Protein AF-A0A6M7U237-F1 (afdb_monomer_lite)

Radius of gyration: 11.48 Å; chains: 1; bounding box: 34×18×28 Å

Foldseek 3Di:
DPFDWDKDADDDQWIFIATPVVRGFFDFPNRGRTRDGPVSRVVVNVCVVVVVTDTDPPPPPPD

Structure (mmCIF, N/CA/C/O backbone):
data_AF-A0A6M7U237-F1
#
_entry.id   AF-A0A6M7U237-F1
#
loop_
_atom_site.group_PDB
_atom_site.id
_atom_site.type_symbol
_atom_site.label_atom_id
_atom_site.label_alt_id
_atom_site.label_comp_id
_atom_site.label_asym_id
_atom_site.label_entity_id
_atom_site.label_seq_id
_atom_site.pdbx_PDB_ins_code
_atom_site.Cartn_x
_atom_site.Cartn_y
_atom_site.Cartn_z
_atom_site.occupancy
_atom_site.B_iso_or_equiv
_atom_site.auth_seq_id
_atom_site.auth_comp_id
_atom_site.auth_asym_id
_atom_site.auth_atom_id
_atom_site.pdbx_PDB_model_num
ATOM 1 N N . MET A 1 1 ? -15.606 -5.969 12.609 1.00 53.22 1 MET A N 1
ATOM 2 C CA . MET A 1 1 ? -15.331 -6.614 11.310 1.00 53.22 1 MET A CA 1
ATOM 3 C C . MET A 1 1 ? -13.851 -6.431 11.056 1.00 53.22 1 MET A C 1
ATOM 5 O O . MET A 1 1 ? -13.415 -5.288 10.961 1.00 53.22 1 MET A O 1
ATOM 9 N N . GLU A 1 2 ? -13.083 -7.514 11.089 1.00 62.75 2 GLU A N 1
ATOM 10 C CA . GLU A 1 2 ? -11.670 -7.498 10.701 1.00 62.75 2 GLU A CA 1
ATOM 11 C C . GLU A 1 2 ? -11.598 -7.113 9.223 1.00 62.75 2 GLU A C 1
ATOM 13 O O . GLU A 1 2 ? -12.187 -7.801 8.393 1.00 62.75 2 GLU A O 1
ATOM 18 N N . ARG A 1 3 ? -10.959 -5.983 8.901 1.00 67.38 3 ARG A N 1
ATOM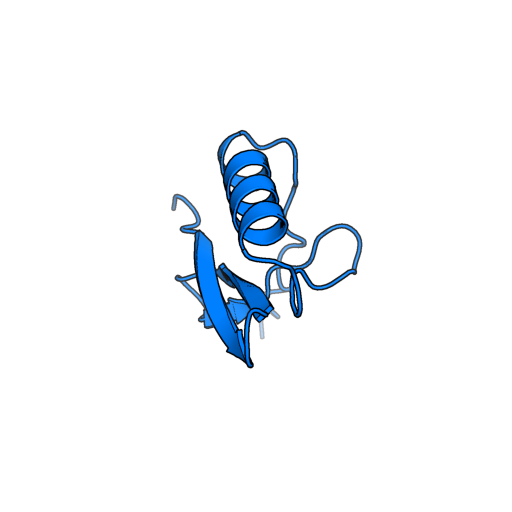 19 C CA . ARG A 1 3 ? -10.760 -5.577 7.504 1.00 67.38 3 ARG A CA 1
ATOM 20 C C . ARG A 1 3 ? -9.791 -6.551 6.872 1.00 67.38 3 ARG A C 1
ATOM 22 O O . ARG A 1 3 ? -8.663 -6.686 7.352 1.00 67.38 3 ARG A O 1
ATOM 29 N N . ARG A 1 4 ? -10.232 -7.236 5.825 1.00 85.88 4 ARG A N 1
ATOM 30 C CA . ARG A 1 4 ? -9.390 -8.213 5.140 1.00 85.88 4 ARG A CA 1
ATOM 31 C C . ARG A 1 4 ? -8.708 -7.517 3.974 1.00 85.88 4 ARG A C 1
ATOM 33 O O . ARG A 1 4 ? -9.375 -6.972 3.101 1.00 85.88 4 ARG A O 1
ATOM 40 N N . HIS A 1 5 ? -7.383 -7.535 3.973 1.00 91.12 5 HIS A N 1
ATOM 41 C CA . HIS A 1 5 ? -6.563 -6.983 2.899 1.00 91.12 5 HIS A CA 1
ATOM 42 C C . HIS A 1 5 ? -5.857 -8.127 2.173 1.00 91.12 5 HIS A C 1
ATOM 44 O O . HIS A 1 5 ? -5.536 -9.147 2.787 1.00 91.12 5 HIS A O 1
ATOM 50 N N . ALA A 1 6 ? -5.631 -7.961 0.876 1.00 93.69 6 ALA A N 1
ATOM 51 C CA . ALA A 1 6 ? -4.890 -8.907 0.052 1.00 93.69 6 ALA A CA 1
ATOM 52 C C . ALA A 1 6 ? -4.104 -8.168 -1.030 1.00 93.69 6 ALA A C 1
ATOM 54 O O . ALA A 1 6 ? -4.384 -7.007 -1.333 1.00 93.69 6 ALA A O 1
ATOM 55 N N . ILE A 1 7 ? -3.141 -8.865 -1.630 1.00 94.69 7 ILE A N 1
ATOM 56 C CA . ILE A 1 7 ? -2.442 -8.389 -2.820 1.00 94.69 7 ILE A CA 1
ATOM 57 C C . ILE A 1 7 ? -3.033 -9.020 -4.075 1.00 94.69 7 ILE A C 1
ATOM 59 O O . ILE A 1 7 ? -3.449 -10.181 -4.067 1.00 94.69 7 ILE A O 1
ATOM 63 N N . ARG A 1 8 ? -3.053 -8.269 -5.173 1.00 94.94 8 ARG A N 1
ATOM 64 C CA . ARG A 1 8 ? -3.334 -8.812 -6.505 1.00 94.94 8 ARG A CA 1
ATOM 65 C C . ARG A 1 8 ? -2.382 -8.237 -7.535 1.00 94.94 8 ARG A C 1
ATOM 67 O O . ARG A 1 8 ? -1.924 -7.105 -7.404 1.00 94.94 8 ARG A O 1
ATOM 74 N N . ARG A 1 9 ? -2.125 -9.014 -8.582 1.00 95.06 9 ARG A N 1
ATOM 75 C CA . ARG A 1 9 ? -1.308 -8.580 -9.711 1.00 95.06 9 ARG A CA 1
ATOM 76 C C . ARG A 1 9 ? -2.125 -7.670 -10.626 1.00 95.06 9 ARG A C 1
ATOM 78 O O . ARG A 1 9 ? -3.236 -8.028 -11.012 1.00 95.06 9 ARG A O 1
ATOM 85 N N . VAL A 1 10 ? -1.564 -6.516 -10.977 1.00 91.25 10 VAL A N 1
ATOM 86 C CA . VAL A 1 10 ? -2.204 -5.500 -11.833 1.00 91.25 10 VAL A CA 1
ATOM 87 C C . VAL A 1 10 ? -1.609 -5.506 -13.241 1.00 91.25 10 VAL A C 1
ATOM 89 O O . VAL A 1 10 ? -2.336 -5.385 -14.224 1.00 91.25 10 VAL A O 1
ATOM 92 N N . ARG A 1 11 ? -0.285 -5.673 -13.344 1.00 91.38 11 ARG A N 1
ATOM 93 C CA . ARG A 1 11 ? 0.481 -5.720 -14.602 1.00 91.38 11 ARG A CA 1
ATOM 94 C C . ARG A 1 11 ? 1.741 -6.577 -14.415 1.00 91.38 11 ARG A C 1
ATOM 96 O O . ARG A 1 11 ? 2.028 -7.005 -13.306 1.00 91.38 11 ARG A O 1
ATOM 103 N N . ASP A 1 12 ? 2.462 -6.894 -15.490 1.00 87.06 12 ASP A N 1
ATOM 104 C CA . ASP A 1 12 ? 3.803 -7.502 -15.495 1.00 87.06 12 ASP A CA 1
ATOM 105 C C . ASP A 1 12 ? 4.671 -7.154 -14.278 1.00 87.06 12 ASP A C 1
ATOM 107 O O . ASP A 1 12 ? 5.224 -6.064 -14.204 1.00 87.06 12 ASP A O 1
ATOM 111 N N . GLY A 1 13 ? 4.765 -8.085 -13.320 1.00 89.44 13 GLY A N 1
ATOM 112 C CA . GLY A 1 13 ? 5.551 -7.927 -12.090 1.00 89.44 13 GLY A CA 1
ATOM 113 C C . GLY A 1 13 ? 5.026 -6.902 -11.078 1.00 89.44 13 GLY A C 1
ATOM 114 O O . GLY A 1 13 ? 5.617 -6.765 -10.016 1.00 89.44 13 GLY A O 1
ATOM 115 N N . LEU A 1 14 ? 3.927 -6.208 -11.376 1.00 95.56 14 LEU A N 1
ATOM 116 C CA . LEU A 1 14 ? 3.375 -5.149 -10.542 1.00 95.56 14 LEU A CA 1
ATOM 117 C C . LEU A 1 14 ? 2.119 -5.604 -9.804 1.00 95.56 14 LEU A C 1
ATOM 119 O O . LEU A 1 14 ? 1.182 -6.158 -10.392 1.00 95.56 14 LEU A O 1
ATOM 123 N N . TRP A 1 15 ? 2.089 -5.293 -8.519 1.00 97.06 15 TRP A N 1
ATOM 124 C CA . TRP A 1 15 ? 1.086 -5.695 -7.552 1.00 97.06 15 TRP A CA 1
ATOM 125 C C . TRP A 1 15 ? 0.458 -4.483 -6.875 1.00 97.06 15 TRP A C 1
ATOM 127 O O . TRP A 1 15 ? 0.990 -3.372 -6.871 1.00 97.06 15 TRP A O 1
ATOM 137 N N . GLU A 1 16 ? -0.719 -4.697 -6.308 1.00 96.31 16 GLU A N 1
ATOM 138 C CA . GLU A 1 16 ? -1.386 -3.716 -5.467 1.00 96.31 16 GLU A CA 1
ATOM 139 C C . GLU A 1 16 ? -2.016 -4.375 -4.254 1.00 96.31 16 GLU A C 1
ATOM 141 O O . GLU A 1 16 ? -2.474 -5.519 -4.327 1.00 96.31 16 GLU A O 1
ATOM 146 N N . VAL A 1 17 ? -2.080 -3.625 -3.157 1.00 94.94 17 VAL A N 1
ATOM 147 C CA . VAL A 1 17 ? -2.809 -4.015 -1.954 1.00 94.94 17 VAL A CA 1
ATOM 148 C C . VAL A 1 17 ? -4.225 -3.464 -2.055 1.00 94.94 17 VAL A C 1
ATOM 150 O O . VAL A 1 17 ? -4.432 -2.258 -2.223 1.00 94.94 17 VAL A O 1
ATOM 153 N N . TYR A 1 18 ? -5.217 -4.335 -1.923 1.00 93.94 18 TYR A N 1
ATOM 154 C CA . TYR A 1 18 ? -6.624 -3.966 -1.963 1.00 93.94 18 TYR A CA 1
ATOM 155 C C . TYR A 1 18 ? -7.374 -4.485 -0.733 1.00 93.94 18 TYR A C 1
ATOM 157 O O . TYR A 1 18 ? -7.020 -5.494 -0.120 1.00 93.94 18 TYR A O 1
ATOM 165 N N . ASP A 1 19 ? -8.412 -3.749 -0.355 1.00 91.19 19 ASP A N 1
ATOM 166 C CA . ASP A 1 19 ? -9.376 -4.138 0.664 1.00 91.19 19 ASP A CA 1
ATOM 167 C C . ASP A 1 19 ? -10.390 -5.093 0.018 1.00 91.19 19 ASP A C 1
ATOM 169 O O . ASP A 1 19 ? -11.007 -4.782 -1.005 1.00 91.19 19 ASP A O 1
ATOM 173 N N . ILE A 1 20 ? -10.512 -6.292 0.583 1.00 90.00 20 ILE A N 1
ATOM 174 C CA . ILE A 1 20 ? -11.349 -7.368 0.044 1.00 90.00 20 ILE A CA 1
ATOM 175 C C . ILE A 1 20 ? -12.833 -7.035 0.225 1.00 90.00 20 ILE A C 1
ATOM 177 O O . ILE A 1 20 ? -13.650 -7.400 -0.619 1.00 90.00 20 ILE A O 1
ATOM 181 N N . ASP A 1 21 ? -13.186 -6.323 1.294 1.00 87.69 21 ASP A N 1
ATOM 182 C CA . ASP A 1 21 ? -14.571 -6.002 1.632 1.00 87.69 21 ASP A CA 1
ATOM 183 C C . ASP A 1 21 ? -15.190 -5.008 0.636 1.00 87.69 21 ASP A C 1
ATOM 185 O O . ASP A 1 21 ? -16.395 -5.049 0.380 1.00 87.69 21 ASP A O 1
ATOM 189 N N . ASN A 1 22 ? -14.389 -4.104 0.066 1.00 87.00 22 ASN A N 1
ATOM 190 C CA . ASN A 1 22 ? -14.867 -3.088 -0.879 1.00 87.00 22 ASN A CA 1
ATOM 191 C C . ASN A 1 22 ? -14.217 -3.149 -2.274 1.00 87.00 22 ASN A C 1
ATOM 193 O O . ASN A 1 22 ? -14.582 -2.350 -3.141 1.00 87.00 22 ASN A O 1
ATOM 197 N N . ASN A 1 23 ? -13.291 -4.086 -2.498 1.00 89.38 23 ASN A N 1
ATOM 198 C CA . ASN A 1 23 ? -12.525 -4.264 -3.734 1.00 89.38 23 ASN A CA 1
ATOM 199 C C . ASN A 1 23 ? -11.805 -2.981 -4.207 1.00 89.38 23 ASN A C 1
ATOM 201 O O . ASN A 1 23 ? -11.690 -2.730 -5.410 1.00 89.38 23 ASN A O 1
ATOM 205 N N . LYS A 1 24 ? -11.348 -2.135 -3.273 1.00 91.25 24 LYS A N 1
ATOM 206 C CA . LYS A 1 24 ? -10.615 -0.893 -3.573 1.00 91.25 24 LYS A CA 1
ATOM 207 C C . LYS A 1 24 ? -9.162 -0.984 -3.140 1.00 91.25 24 LYS A C 1
ATOM 209 O O . LYS A 1 24 ? -8.843 -1.564 -2.109 1.00 91.25 24 LYS A O 1
ATOM 214 N N . VAL A 1 25 ? -8.296 -0.320 -3.903 1.00 93.06 25 VAL A N 1
ATOM 215 C CA . VAL A 1 25 ? -6.880 -0.153 -3.559 1.00 93.06 25 VAL A CA 1
ATOM 216 C C . VAL A 1 25 ? -6.748 0.576 -2.226 1.00 93.06 25 VAL A C 1
ATOM 218 O O . VAL A 1 25 ? -7.359 1.631 -2.010 1.00 93.06 25 VAL A O 1
ATOM 221 N N . VAL A 1 26 ? -5.930 0.013 -1.344 1.00 91.88 26 VAL A N 1
ATOM 222 C CA . VAL A 1 26 ? -5.609 0.602 -0.049 1.00 91.88 26 VAL A CA 1
ATOM 223 C C . VAL A 1 26 ? -4.780 1.862 -0.263 1.00 91.88 26 VAL A C 1
ATOM 225 O O . VAL A 1 26 ? -3.865 1.903 -1.081 1.00 91.88 26 VAL A O 1
ATOM 228 N N . ARG A 1 27 ? -5.101 2.914 0.490 1.00 92.25 27 ARG A N 1
ATOM 229 C CA . ARG A 1 27 ? -4.324 4.154 0.512 1.00 92.25 27 ARG A CA 1
ATOM 230 C C . ARG A 1 27 ? -3.731 4.363 1.892 1.00 92.25 27 ARG A C 1
ATOM 232 O O . ARG A 1 27 ? -4.455 4.251 2.876 1.00 92.25 27 ARG A O 1
ATOM 239 N N . VAL A 1 28 ? -2.463 4.734 1.961 1.00 88.44 28 VAL A N 1
ATOM 240 C CA . VAL A 1 28 ? -1.745 5.059 3.198 1.00 88.44 28 VAL A CA 1
ATOM 241 C C . VAL A 1 28 ? -1.179 6.463 3.047 1.00 88.44 28 VAL A C 1
ATOM 243 O O . VAL A 1 28 ? -0.539 6.767 2.047 1.00 88.44 28 VAL A O 1
ATOM 246 N N . GLY A 1 29 ? -1.488 7.365 3.984 1.00 86.38 29 GLY A N 1
ATOM 247 C CA . GLY A 1 29 ? -1.045 8.765 3.883 1.00 86.38 29 GLY A CA 1
ATOM 248 C C . GLY A 1 29 ? -1.498 9.477 2.596 1.00 86.38 29 GLY A C 1
ATOM 249 O O . GLY A 1 29 ? -0.831 10.389 2.128 1.00 86.38 29 GLY A O 1
ATOM 250 N N . GLY A 1 30 ? -2.604 9.035 1.985 1.00 86.19 30 GLY A N 1
ATOM 251 C CA . GLY A 1 30 ? -3.099 9.549 0.699 1.00 86.19 30 GLY A CA 1
ATOM 252 C C . GLY A 1 30 ? -2.502 8.877 -0.544 1.00 86.19 30 GLY A C 1
ATOM 253 O O . GLY A 1 30 ? -3.080 9.007 -1.628 1.00 86.19 30 GLY A O 1
ATOM 254 N N . VAL A 1 31 ? -1.433 8.094 -0.390 1.00 88.69 31 VAL A N 1
ATOM 255 C CA . VAL A 1 31 ? -0.753 7.378 -1.476 1.00 88.69 31 VAL A CA 1
ATOM 256 C C . VAL A 1 31 ? -1.396 6.000 -1.679 1.00 88.69 31 VAL A C 1
ATOM 258 O O . VAL A 1 31 ? -1.556 5.262 -0.706 1.00 88.69 31 VAL A O 1
ATOM 261 N N . PRO A 1 32 ? -1.819 5.636 -2.904 1.00 92.88 32 PRO A N 1
ATOM 262 C CA . PRO A 1 32 ? -2.345 4.304 -3.187 1.00 92.88 32 PRO A CA 1
ATOM 263 C C . PRO A 1 32 ? -1.227 3.258 -3.242 1.00 92.88 32 PRO A C 1
ATOM 265 O O . PRO A 1 32 ? -0.218 3.463 -3.909 1.00 92.88 32 PRO A O 1
ATOM 268 N N . LEU A 1 33 ? -1.445 2.117 -2.589 1.00 94.19 33 LEU A N 1
ATOM 269 C CA . LEU A 1 33 ? -0.553 0.957 -2.618 1.00 94.19 33 LEU A CA 1
ATOM 270 C C . LEU A 1 33 ? -0.775 0.152 -3.905 1.00 94.19 33 LEU A C 1
ATOM 272 O O . LEU A 1 33 ? -1.345 -0.935 -3.875 1.00 94.19 33 LEU A O 1
ATOM 276 N N . THR A 1 34 ? -0.390 0.723 -5.045 1.00 95.75 34 THR A N 1
ATOM 277 C CA . THR A 1 34 ? -0.492 0.110 -6.379 1.00 95.75 34 THR A CA 1
ATOM 278 C C . THR A 1 34 ? 0.814 0.264 -7.149 1.00 95.75 34 THR A C 1
ATOM 280 O O . THR A 1 34 ? 1.641 1.101 -6.794 1.00 95.75 34 THR A O 1
ATOM 283 N N . ASN A 1 35 ? 0.983 -0.517 -8.217 1.00 95.00 35 ASN A N 1
ATOM 284 C CA . ASN A 1 35 ? 2.217 -0.586 -9.005 1.00 95.00 35 ASN A CA 1
ATOM 285 C C . ASN A 1 35 ? 3.465 -0.874 -8.149 1.00 95.00 35 ASN A C 1
ATOM 287 O O . ASN A 1 35 ? 4.540 -0.346 -8.423 1.00 95.00 35 ASN A O 1
ATOM 291 N N . LEU A 1 36 ? 3.300 -1.686 -7.108 1.00 94.75 36 LEU A N 1
ATOM 292 C CA . LEU A 1 36 ? 4.369 -2.137 -6.224 1.00 94.75 36 LEU A CA 1
ATOM 293 C C . LEU A 1 36 ? 5.029 -3.389 -6.806 1.00 94.75 36 LEU A C 1
ATOM 295 O O . LEU A 1 36 ? 4.388 -4.121 -7.561 1.00 94.75 36 LEU A O 1
ATOM 299 N N . LEU A 1 37 ? 6.280 -3.662 -6.445 1.00 95.62 37 LEU A N 1
ATOM 300 C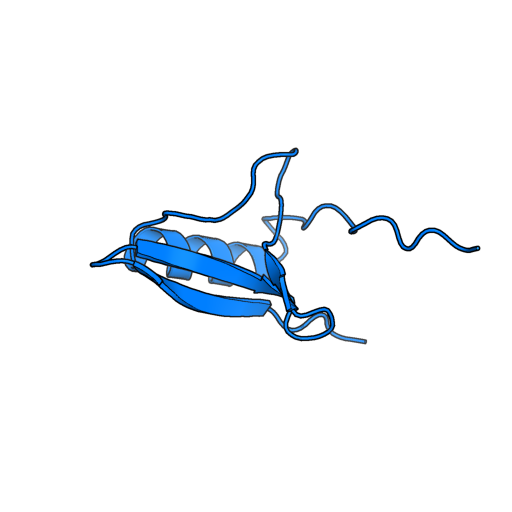 CA . LEU A 1 37 ? 6.859 -4.987 -6.676 1.00 95.62 37 LEU A CA 1
ATOM 301 C C . LEU A 1 37 ? 6.169 -6.022 -5.774 1.00 95.62 37 LEU A C 1
ATOM 303 O O . LEU A 1 37 ? 5.402 -5.665 -4.876 1.00 95.62 37 LEU A O 1
ATOM 307 N N . ASP A 1 38 ? 6.386 -7.311 -6.033 1.00 94.38 38 ASP A N 1
ATOM 308 C CA . ASP A 1 38 ? 5.770 -8.369 -5.227 1.00 94.38 38 ASP A CA 1
ATOM 309 C C . ASP A 1 38 ? 6.216 -8.301 -3.760 1.00 94.38 38 ASP A C 1
ATOM 311 O O . ASP A 1 38 ? 5.365 -8.354 -2.872 1.00 94.38 38 ASP A O 1
ATOM 315 N N . GLU A 1 39 ? 7.512 -8.087 -3.522 1.00 95.50 39 GLU A N 1
ATOM 316 C CA . GLU A 1 39 ? 8.100 -7.944 -2.186 1.00 95.50 39 GLU A CA 1
ATOM 317 C C . GLU A 1 39 ? 7.508 -6.731 -1.450 1.00 95.50 39 GLU A C 1
ATOM 319 O O . GLU A 1 39 ? 6.973 -6.872 -0.352 1.00 95.50 39 GLU A O 1
ATOM 324 N N . ASP A 1 40 ? 7.469 -5.564 -2.104 1.00 94.75 40 ASP A N 1
ATOM 325 C CA . ASP A 1 40 ? 6.886 -4.338 -1.537 1.00 94.75 40 ASP A CA 1
ATOM 326 C C . ASP A 1 40 ? 5.393 -4.498 -1.203 1.00 94.75 40 ASP A C 1
ATOM 328 O O . ASP A 1 40 ? 4.893 -3.964 -0.209 1.00 94.75 40 ASP A O 1
ATOM 332 N N . ALA A 1 41 ? 4.640 -5.208 -2.050 1.00 95.06 41 ALA A N 1
ATOM 333 C CA . ALA A 1 41 ? 3.219 -5.442 -1.826 1.00 95.06 41 ALA A CA 1
ATOM 334 C C . ALA A 1 41 ? 2.979 -6.391 -0.642 1.00 95.06 41 ALA A C 1
ATOM 336 O O . ALA A 1 41 ? 2.019 -6.194 0.111 1.00 95.06 41 ALA A O 1
ATOM 337 N N . LEU A 1 42 ? 3.836 -7.404 -0.476 1.00 94.81 42 LEU A N 1
ATOM 338 C CA . LEU A 1 42 ? 3.805 -8.321 0.663 1.00 94.81 42 LEU A CA 1
ATOM 339 C C . LEU A 1 42 ? 4.153 -7.599 1.966 1.00 94.81 42 LEU A C 1
ATOM 341 O O . LEU A 1 42 ? 3.383 -7.704 2.921 1.00 94.81 42 LEU A O 1
ATOM 345 N N . ASP A 1 43 ? 5.228 -6.810 1.979 1.00 94.56 43 ASP A N 1
ATOM 346 C CA . ASP A 1 43 ? 5.623 -6.011 3.142 1.00 94.56 43 ASP A CA 1
ATOM 347 C C . ASP A 1 43 ? 4.516 -5.031 3.535 1.00 94.56 43 ASP A C 1
ATOM 349 O O . ASP A 1 43 ? 4.114 -4.950 4.696 1.00 94.56 43 ASP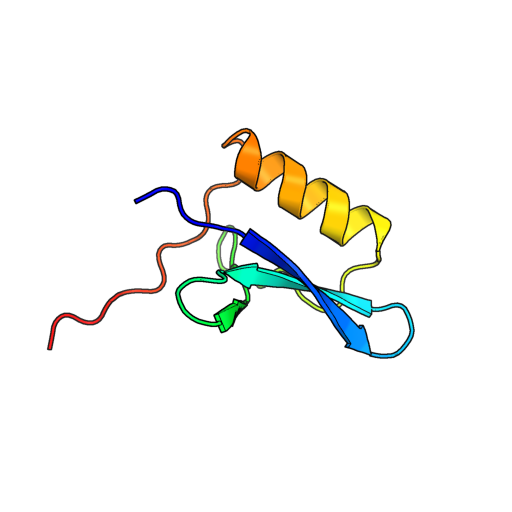 A O 1
ATOM 353 N N . ALA A 1 44 ? 3.940 -4.318 2.565 1.00 93.31 44 ALA A N 1
ATOM 354 C CA . ALA A 1 44 ? 2.846 -3.399 2.842 1.00 93.31 44 ALA A CA 1
ATOM 355 C C . ALA A 1 44 ? 1.609 -4.117 3.411 1.00 93.31 44 ALA A C 1
ATOM 357 O O . ALA A 1 44 ? 0.947 -3.583 4.305 1.00 93.31 44 ALA A O 1
ATOM 358 N N . LEU A 1 45 ? 1.287 -5.319 2.918 1.00 93.31 45 LEU A N 1
ATOM 359 C CA . LEU A 1 45 ? 0.202 -6.137 3.458 1.00 93.31 45 LEU A CA 1
ATOM 360 C C . LEU A 1 45 ? 0.483 -6.558 4.906 1.00 93.31 45 LEU A C 1
ATOM 362 O O . LEU A 1 45 ? -0.423 -6.470 5.737 1.00 93.31 45 LEU A O 1
ATOM 366 N N . ASP A 1 46 ? 1.703 -6.993 5.207 1.00 93.56 46 ASP A N 1
ATOM 367 C CA . ASP A 1 46 ? 2.114 -7.405 6.549 1.00 93.56 46 ASP A CA 1
ATOM 368 C C . ASP A 1 46 ? 2.032 -6.234 7.536 1.00 93.56 46 ASP A C 1
ATOM 370 O O . ASP A 1 46 ? 1.322 -6.306 8.538 1.00 93.56 46 ASP A O 1
ATOM 374 N N . LEU A 1 47 ? 2.578 -5.074 7.162 1.00 92.69 47 LEU A N 1
ATOM 375 C CA . LEU A 1 47 ? 2.516 -3.865 7.984 1.00 92.69 47 LEU A CA 1
ATOM 376 C C . LEU A 1 47 ? 1.081 -3.378 8.249 1.00 92.69 47 LEU A C 1
ATOM 378 O O . LEU A 1 47 ? 0.818 -2.756 9.281 1.00 92.69 47 LEU A O 1
ATOM 382 N N . ILE A 1 48 ? 0.137 -3.622 7.333 1.00 90.38 48 ILE A N 1
ATOM 383 C CA . ILE A 1 48 ? -1.287 -3.337 7.571 1.00 90.38 48 ILE A CA 1
ATOM 384 C C . ILE A 1 48 ? -1.881 -4.326 8.583 1.00 90.38 48 ILE A C 1
ATOM 386 O O . ILE A 1 48 ? -2.717 -3.931 9.399 1.00 90.38 48 ILE A O 1
ATOM 390 N N . ARG A 1 49 ? -1.484 -5.602 8.533 1.00 88.06 49 ARG A N 1
ATOM 391 C CA . ARG A 1 49 ? -1.967 -6.649 9.451 1.00 88.06 49 ARG A CA 1
ATOM 392 C C . ARG A 1 49 ? -1.426 -6.449 10.863 1.00 88.06 49 ARG A C 1
ATOM 394 O O . ARG A 1 49 ? -2.201 -6.580 11.807 1.00 88.06 49 ARG A O 1
ATOM 401 N N . ASP A 1 50 ? -0.171 -6.030 10.986 1.00 89.81 50 ASP A N 1
ATOM 402 C CA . ASP A 1 50 ? 0.458 -5.635 12.251 1.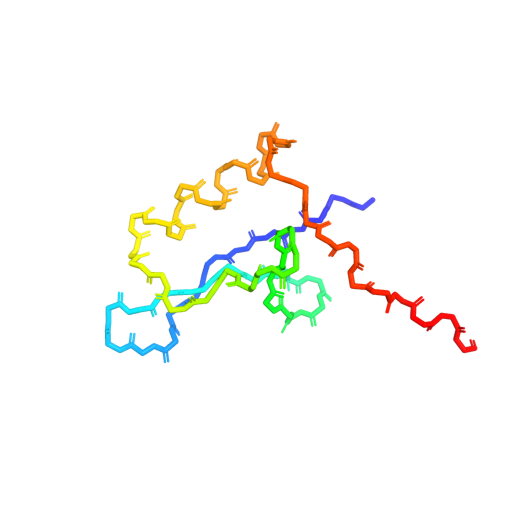00 89.81 50 ASP A CA 1
ATOM 403 C C . ASP A 1 50 ? -0.050 -4.286 12.788 1.00 89.81 50 ASP A C 1
ATOM 405 O O . ASP A 1 50 ? 0.214 -3.909 13.929 1.00 89.81 50 ASP A O 1
ATOM 409 N N . GLY A 1 51 ? -0.818 -3.541 11.986 1.00 87.06 51 GLY A N 1
ATOM 410 C CA . GLY A 1 51 ? -1.387 -2.251 12.375 1.00 87.06 51 GLY A CA 1
ATOM 411 C C . GLY A 1 51 ? -0.388 -1.090 12.352 1.00 87.06 51 GLY A C 1
ATOM 412 O O . GLY A 1 51 ? -0.727 0.008 12.795 1.00 87.06 51 GLY A O 1
ATOM 413 N N . PHE A 1 52 ? 0.814 -1.300 11.808 1.00 87.06 52 PHE A N 1
ATOM 414 C CA . PHE A 1 52 ? 1.811 -0.251 11.596 1.00 87.06 52 PHE A CA 1
ATOM 415 C C . PHE A 1 52 ? 1.359 0.732 10.510 1.00 87.06 52 PHE A C 1
ATOM 417 O O . PHE A 1 52 ? 1.397 1.951 10.689 1.00 87.06 52 PHE A O 1
ATOM 424 N N . LEU A 1 53 ? 0.859 0.204 9.389 1.00 85.44 53 LEU A N 1
ATOM 425 C CA . LEU A 1 53 ? 0.213 1.005 8.358 1.00 85.44 53 LEU A CA 1
ATOM 426 C C . LEU A 1 53 ? -1.280 1.097 8.646 1.00 85.44 53 LEU A C 1
ATOM 428 O O . LEU A 1 53 ? -1.982 0.094 8.732 1.00 85.44 53 LEU A O 1
ATOM 432 N N . THR A 1 54 ? -1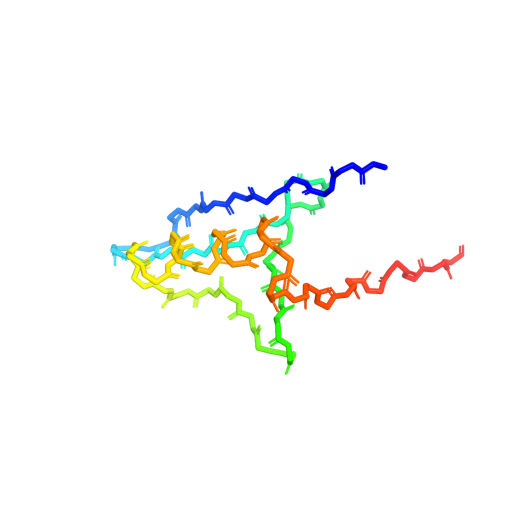.787 2.325 8.741 1.00 85.94 54 THR A N 1
ATOM 433 C CA . THR A 1 54 ? -3.223 2.573 8.880 1.00 85.94 54 THR A CA 1
ATOM 434 C C . THR A 1 54 ? -3.815 2.918 7.514 1.00 85.94 54 THR A C 1
ATOM 436 O O . THR A 1 54 ? -3.559 4.014 7.002 1.00 85.94 54 THR A O 1
ATOM 439 N N . PRO A 1 55 ? -4.646 2.037 6.920 1.00 84.31 55 PRO A N 1
ATOM 440 C CA . PRO A 1 55 ? -5.400 2.361 5.721 1.00 84.31 55 PRO A CA 1
ATOM 441 C C . PRO A 1 55 ? -6.239 3.611 5.960 1.00 84.31 55 PRO A C 1
ATOM 443 O O . PRO A 1 55 ? -7.037 3.673 6.907 1.00 84.31 55 PRO A O 1
ATOM 446 N N . ALA A 1 56 ? -6.109 4.593 5.072 1.00 79.88 56 ALA A N 1
ATOM 447 C CA . ALA A 1 56 ? -7.044 5.695 5.003 1.00 79.88 56 ALA A CA 1
ATOM 448 C C . ALA A 1 56 ? -8.438 5.085 4.870 1.00 79.88 56 ALA A C 1
ATOM 450 O O . ALA A 1 56 ? -8.709 4.314 3.945 1.00 79.88 56 ALA A O 1
ATOM 451 N N . LYS A 1 57 ? -9.323 5.388 5.827 1.00 67.00 57 LYS A N 1
ATOM 452 C CA . LYS A 1 57 ? -10.711 4.945 5.743 1.00 67.00 57 LYS A CA 1
ATOM 453 C C . LYS A 1 57 ? -11.241 5.526 4.442 1.00 67.00 57 LYS A C 1
ATOM 455 O O . LYS A 1 57 ? -11.375 6.743 4.342 1.00 67.00 57 LYS A O 1
ATOM 460 N N . SER A 1 58 ? -11.509 4.676 3.448 1.00 56.72 58 SER A N 1
ATOM 461 C CA . SER A 1 58 ? -12.294 5.092 2.293 1.00 56.72 58 SER A CA 1
ATOM 462 C C . SER A 1 58 ? -13.543 5.700 2.897 1.00 56.72 58 SER A C 1
ATOM 464 O O . SER A 1 58 ? -14.248 5.002 3.630 1.00 56.72 58 SER A O 1
ATOM 466 N N . ALA A 1 59 ? -13.731 7.009 2.731 1.00 49.50 59 ALA A N 1
ATOM 467 C CA . ALA A 1 59 ? -14.884 7.681 3.287 1.00 49.50 59 ALA A CA 1
ATOM 468 C C . ALA A 1 59 ? -16.101 6.896 2.792 1.00 49.50 59 ALA A C 1
ATOM 470 O O . ALA A 1 59 ? -16.426 6.913 1.605 1.00 49.50 59 ALA A O 1
ATOM 471 N N . ARG A 1 60 ? -16.737 6.127 3.686 1.00 47.69 60 ARG A N 1
ATOM 472 C CA . ARG A 1 60 ? -18.138 5.790 3.505 1.00 47.69 60 ARG A CA 1
ATOM 473 C C . ARG A 1 60 ? -18.796 7.151 3.582 1.00 47.69 60 ARG A C 1
ATOM 475 O O . ARG A 1 60 ? -19.012 7.663 4.677 1.00 47.69 60 ARG A O 1
ATOM 482 N N . THR A 1 61 ? -19.029 7.759 2.426 1.00 43.31 61 THR A N 1
ATOM 483 C CA . THR A 1 61 ? -20.084 8.745 2.280 1.00 43.31 61 THR A CA 1
ATOM 484 C C . THR A 1 61 ? -21.328 8.059 2.831 1.00 43.31 61 THR A C 1
ATOM 486 O O . THR A 1 61 ? -21.885 7.166 2.198 1.00 43.31 61 THR A O 1
ATOM 489 N N . LYS A 1 62 ? -21.677 8.377 4.083 1.00 42.72 62 LYS A N 1
ATOM 490 C CA . LYS A 1 62 ? -23.050 8.251 4.551 1.00 42.72 62 LYS A CA 1
ATOM 491 C C . LYS A 1 62 ? -23.824 9.210 3.655 1.00 42.72 62 LYS A C 1
ATOM 493 O O . LYS A 1 62 ? -23.678 10.419 3.818 1.00 42.72 62 LYS A O 1
ATOM 498 N N . SER A 1 63 ? -24.507 8.663 2.656 1.00 41.75 63 SER A N 1
ATOM 499 C CA . SER A 1 63 ? -25.633 9.348 2.036 1.00 41.75 63 SER A CA 1
ATOM 500 C C . SER A 1 63 ? -26.899 9.004 2.799 1.00 41.75 63 SER A C 1
ATOM 502 O O .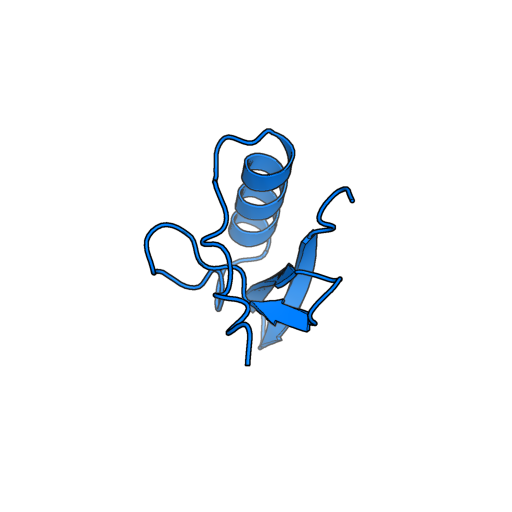 SER A 1 63 ? -26.911 7.934 3.453 1.00 41.75 63 SER A O 1
#

Organism: Rhizobium loti (NCBI:txid381)

Secondary structure (DSSP, 8-state):
-PPPEEEEEEETTEEEEEETTTTEE-EETTEE--SB-HHHHHHHHHHHHTTSS----------

pLDDT: mean 85.33, std 14.86, range [41.75, 97.06]

Sequence (63 aa):
MERRHAIRRVRDGLWEVYDIDNNKVVRVGGVPLTNLLDEDALDALDLIRDGFLTPAKSARTKS